Protein AF-A0A3N0C4L7-F1 (afdb_monomer_lite)

Structure (mmCIF, N/CA/C/O backbone):
data_AF-A0A3N0C4L7-F1
#
_entry.id   AF-A0A3N0C4L7-F1
#
loop_
_atom_site.group_PDB
_atom_site.id
_atom_site.type_symbol
_atom_site.label_atom_id
_atom_site.label_alt_id
_atom_site.label_comp_id
_atom_site.label_asym_id
_atom_site.label_entity_id
_atom_site.label_seq_id
_atom_site.pdbx_PDB_ins_code
_atom_site.Cartn_x
_atom_site.Cartn_y
_atom_site.Cartn_z
_atom_site.occupancy
_atom_site.B_iso_or_equiv
_atom_site.auth_seq_id
_atom_site.auth_comp_id
_atom_site.auth_asym_id
_atom_site.auth_atom_id
_atom_site.pdbx_PDB_model_num
ATOM 1 N N . MET A 1 1 ? 9.242 -12.251 11.525 1.00 26.88 1 MET A N 1
ATOM 2 C CA . MET A 1 1 ? 9.314 -11.135 10.558 1.00 26.88 1 MET A CA 1
ATOM 3 C C . MET A 1 1 ? 8.013 -11.144 9.781 1.00 26.88 1 MET A C 1
ATOM 5 O O . MET A 1 1 ? 7.682 -12.184 9.231 1.00 26.88 1 MET A O 1
ATOM 9 N N . ILE A 1 2 ? 7.205 -10.091 9.907 1.00 29.03 2 ILE A N 1
ATOM 10 C CA . ILE A 1 2 ? 5.779 -10.102 9.538 1.00 29.03 2 ILE A CA 1
ATOM 11 C C . ILE A 1 2 ? 5.631 -10.168 8.016 1.00 29.03 2 ILE A C 1
ATOM 13 O O . ILE A 1 2 ? 6.096 -9.276 7.314 1.00 29.03 2 ILE A O 1
ATOM 17 N N . GLY A 1 3 ? 4.994 -11.238 7.542 1.00 34.91 3 GLY A N 1
ATOM 18 C CA . GLY A 1 3 ? 4.490 -11.375 6.183 1.00 34.91 3 GLY A CA 1
ATOM 19 C C . GLY A 1 3 ? 2.978 -11.178 6.154 1.00 34.91 3 GLY A C 1
ATOM 20 O O . GLY A 1 3 ? 2.295 -11.486 7.130 1.00 34.91 3 GLY A O 1
ATOM 21 N N . ILE A 1 4 ? 2.466 -10.695 5.024 1.00 34.84 4 ILE A N 1
ATOM 22 C CA . ILE A 1 4 ? 1.060 -10.835 4.644 1.00 34.84 4 ILE A CA 1
ATOM 23 C C . ILE A 1 4 ? 1.072 -11.225 3.161 1.00 34.84 4 ILE A C 1
ATOM 25 O O . ILE A 1 4 ? 1.392 -10.420 2.295 1.00 34.84 4 ILE A O 1
ATOM 29 N N . TYR A 1 5 ? 0.824 -12.509 2.906 1.00 36.03 5 TYR A N 1
ATOM 30 C CA . TYR A 1 5 ? 0.707 -13.141 1.594 1.00 36.03 5 TYR A CA 1
ATOM 31 C C . TYR A 1 5 ? -0.735 -13.649 1.532 1.00 36.03 5 TYR A C 1
ATOM 33 O O . TYR A 1 5 ? -1.083 -14.583 2.253 1.00 36.03 5 TYR A O 1
ATOM 41 N N . LEU A 1 6 ? -1.595 -13.024 0.734 1.00 33.56 6 LEU A N 1
ATOM 42 C CA . LEU A 1 6 ? -2.936 -13.539 0.452 1.00 33.56 6 LEU A CA 1
ATOM 43 C C . LEU A 1 6 ? -3.010 -13.861 -1.039 1.00 33.56 6 LEU A C 1
ATOM 45 O O . LEU A 1 6 ? -3.535 -13.101 -1.838 1.00 33.56 6 LEU A O 1
ATOM 49 N N . ALA A 1 7 ? -2.437 -15.007 -1.403 1.00 33.25 7 ALA A N 1
ATOM 50 C CA . ALA A 1 7 ? -2.638 -15.640 -2.700 1.00 33.25 7 ALA A CA 1
ATOM 51 C C . ALA A 1 7 ? -3.413 -16.940 -2.465 1.00 33.25 7 ALA A C 1
ATOM 53 O O . ALA A 1 7 ? -2.832 -18.010 -2.289 1.00 33.25 7 ALA A O 1
ATOM 54 N N . THR A 1 8 ? -4.742 -16.857 -2.393 1.00 30.88 8 THR A N 1
ATOM 55 C CA . THR A 1 8 ? -5.604 -18.044 -2.337 1.00 30.88 8 THR A CA 1
ATOM 56 C C . THR A 1 8 ? -6.227 -18.286 -3.707 1.00 30.88 8 THR A C 1
ATOM 58 O O . THR A 1 8 ? -7.347 -17.865 -3.967 1.00 30.88 8 THR A O 1
ATOM 61 N N . ARG A 1 9 ? -5.472 -18.959 -4.585 1.00 31.58 9 ARG A N 1
ATOM 62 C CA . ARG A 1 9 ? -5.877 -20.100 -5.438 1.00 31.58 9 ARG A CA 1
ATOM 63 C C . ARG A 1 9 ? -4.853 -20.280 -6.560 1.00 31.58 9 ARG A C 1
ATOM 65 O O . ARG A 1 9 ? -4.738 -19.449 -7.448 1.00 31.58 9 ARG A O 1
ATOM 72 N N . GLY A 1 10 ? -4.156 -21.412 -6.516 1.00 28.48 10 GLY A N 1
ATOM 73 C CA . GLY A 1 10 ? -3.137 -21.796 -7.488 1.00 28.48 10 GLY A CA 1
ATOM 74 C C . GLY A 1 10 ? -1.757 -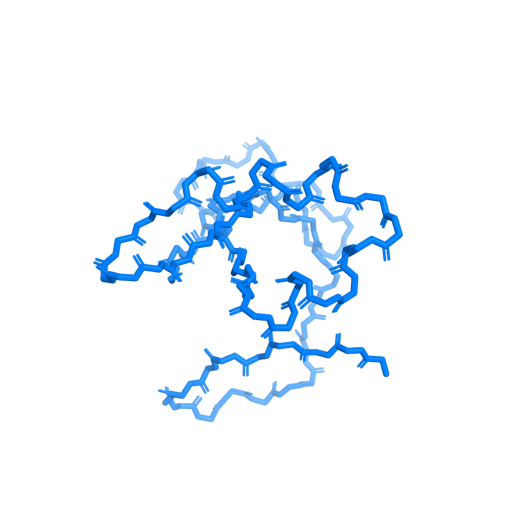21.788 -6.849 1.00 28.48 10 GLY A C 1
ATOM 75 O O . GLY A 1 10 ? -1.191 -20.743 -6.566 1.00 28.48 10 GLY A O 1
ATOM 76 N N . ILE A 1 11 ? -1.247 -22.983 -6.580 1.00 37.41 11 ILE A N 1
ATOM 77 C CA . ILE A 1 11 ? 0.084 -23.271 -6.048 1.00 37.41 11 ILE A CA 1
ATOM 78 C C . ILE A 1 11 ? 1.142 -22.505 -6.866 1.00 37.41 11 ILE A C 1
ATOM 80 O O . ILE A 1 11 ? 1.496 -22.925 -7.962 1.00 37.41 11 ILE A O 1
ATOM 84 N N . MET A 1 12 ? 1.661 -21.396 -6.336 1.00 35.75 12 MET A N 1
ATOM 85 C CA . MET A 1 12 ? 2.882 -20.756 -6.831 1.00 35.75 12 MET A CA 1
ATOM 86 C C . MET A 1 12 ? 3.941 -20.855 -5.738 1.00 35.75 12 MET A C 1
ATOM 88 O O . MET A 1 12 ? 3.830 -20.276 -4.659 1.00 35.75 12 MET A O 1
ATOM 92 N N . GLN A 1 13 ? 4.938 -21.695 -6.013 1.00 40.59 13 GLN A N 1
ATOM 93 C CA . GLN A 1 13 ? 6.091 -21.973 -5.167 1.00 40.59 13 GLN A CA 1
ATOM 94 C C . GLN A 1 13 ? 6.782 -20.672 -4.728 1.00 40.59 13 GLN A C 1
ATOM 96 O O . GLN A 1 13 ? 7.381 -19.965 -5.532 1.00 40.59 13 GLN A O 1
ATOM 101 N N . LEU A 1 14 ? 6.783 -20.416 -3.420 1.00 39.34 14 LEU A N 1
ATOM 102 C CA . LEU A 1 14 ? 7.452 -19.307 -2.725 1.00 39.34 14 LEU A CA 1
ATOM 103 C C . LEU A 1 14 ? 9.002 -19.361 -2.765 1.00 39.34 14 LEU A C 1
ATOM 105 O O . LEU A 1 14 ? 9.657 -19.012 -1.787 1.00 39.34 14 LEU A O 1
ATOM 109 N N . ARG A 1 15 ? 9.631 -19.823 -3.857 1.00 40.44 15 ARG A N 1
ATOM 110 C CA . ARG A 1 15 ? 11.101 -19.981 -3.935 1.00 40.44 15 ARG A CA 1
ATOM 111 C C . ARG A 1 15 ? 11.831 -19.025 -4.883 1.00 40.44 15 ARG A C 1
ATOM 113 O O . ARG A 1 15 ? 13.055 -19.079 -4.892 1.00 40.44 15 ARG A O 1
ATOM 120 N N . GLN A 1 16 ? 11.161 -18.150 -5.642 1.00 48.72 16 GLN A N 1
ATOM 121 C CA . GLN A 1 16 ? 11.856 -17.277 -6.611 1.00 48.72 16 GLN A CA 1
ATOM 122 C C . GLN A 1 16 ? 11.233 -15.882 -6.805 1.00 48.72 16 GLN A C 1
ATOM 124 O O . GLN A 1 16 ? 11.105 -15.402 -7.930 1.00 48.72 16 GLN A O 1
ATOM 129 N N . LEU A 1 17 ? 10.874 -15.178 -5.727 1.00 57.94 17 LEU A N 1
ATOM 130 C CA . LEU A 1 17 ? 10.652 -13.737 -5.870 1.00 57.94 17 LEU A CA 1
ATOM 131 C C . LEU A 1 17 ? 12.009 -13.047 -6.038 1.00 57.94 17 LEU A C 1
ATOM 133 O O . LEU A 1 17 ? 12.817 -12.997 -5.111 1.00 57.94 17 LEU A O 1
ATOM 137 N N . ARG A 1 18 ? 12.271 -12.546 -7.247 1.00 73.00 18 ARG A N 1
ATOM 138 C CA . ARG A 1 18 ? 13.405 -11.654 -7.504 1.00 73.00 18 ARG A CA 1
ATOM 139 C C . ARG A 1 18 ? 13.202 -10.367 -6.690 1.00 73.00 18 ARG A C 1
ATOM 141 O O . ARG A 1 18 ? 12.064 -9.902 -6.629 1.00 73.00 18 ARG A O 1
ATOM 148 N N . PRO A 1 19 ? 14.257 -9.784 -6.086 1.00 84.56 19 PRO A N 1
ATOM 149 C CA . PRO A 1 19 ? 14.149 -8.490 -5.416 1.00 84.56 19 PRO A CA 1
ATOM 150 C C . PRO A 1 19 ? 13.508 -7.473 -6.356 1.00 84.56 19 PRO A C 1
ATOM 152 O O . PRO A 1 19 ? 13.934 -7.372 -7.504 1.00 84.56 19 PRO A O 1
ATOM 155 N N . ALA A 1 20 ? 12.487 -6.757 -5.899 1.00 87.69 20 ALA A N 1
ATOM 156 C CA . ALA A 1 20 ? 11.772 -5.798 -6.724 1.00 87.69 20 ALA A CA 1
ATOM 157 C C . ALA A 1 20 ? 11.479 -4.520 -5.943 1.00 87.69 20 ALA A C 1
ATOM 159 O O . ALA A 1 20 ? 11.301 -4.557 -4.724 1.00 87.69 20 ALA A O 1
ATOM 160 N N . VAL A 1 21 ? 11.419 -3.406 -6.666 1.00 89.12 21 VAL A N 1
ATOM 161 C CA . VAL A 1 21 ? 10.893 -2.136 -6.161 1.00 89.12 21 VAL A CA 1
ATOM 162 C C . VAL A 1 21 ? 9.538 -1.934 -6.818 1.00 89.12 21 VAL A C 1
ATOM 164 O O . VAL A 1 21 ? 9.450 -1.936 -8.043 1.00 89.12 21 VAL A O 1
ATOM 167 N N . VAL A 1 22 ? 8.498 -1.798 -6.003 1.00 87.81 22 VAL A N 1
ATOM 168 C CA . VAL A 1 22 ? 7.107 -1.649 -6.443 1.00 87.81 22 VAL A CA 1
ATOM 169 C C . VAL A 1 22 ? 6.602 -0.303 -5.952 1.00 87.81 22 VAL A C 1
ATOM 171 O O . VAL A 1 22 ? 6.825 0.038 -4.790 1.00 87.81 22 VAL A O 1
ATOM 174 N N . ASP A 1 23 ? 5.937 0.433 -6.833 1.00 84.88 23 ASP A N 1
ATOM 175 C CA . ASP A 1 23 ? 5.182 1.631 -6.488 1.00 84.88 23 ASP A CA 1
ATOM 176 C C . ASP A 1 23 ? 3.707 1.278 -6.263 1.00 84.88 23 ASP A C 1
ATOM 178 O O . ASP A 1 23 ? 3.145 0.381 -6.910 1.00 84.88 23 ASP A O 1
ATOM 182 N N . GLY A 1 24 ? 3.090 1.934 -5.288 1.00 87.69 24 GLY A N 1
ATOM 183 C CA . GLY A 1 24 ? 1.774 1.552 -4.798 1.00 87.69 24 GLY A CA 1
ATOM 184 C C . GLY A 1 24 ? 1.268 2.411 -3.650 1.00 87.69 24 GLY A C 1
ATOM 185 O O . GLY A 1 24 ? 1.998 3.215 -3.076 1.00 87.69 24 GLY A O 1
ATOM 186 N N . GLU A 1 25 ? 0.012 2.179 -3.278 1.00 88.38 25 GLU A N 1
ATOM 187 C CA . GLU A 1 25 ? -0.680 2.929 -2.231 1.00 88.38 25 GLU A CA 1
ATOM 188 C C . GLU A 1 25 ? -1.030 2.028 -1.041 1.00 88.38 25 GLU A C 1
ATOM 190 O O . GLU A 1 25 ? -1.476 0.887 -1.202 1.00 88.38 25 GLU A O 1
ATOM 195 N N . ALA A 1 26 ? -0.868 2.544 0.179 1.00 89.50 26 ALA A N 1
ATOM 196 C CA . ALA A 1 26 ? -1.389 1.886 1.371 1.00 89.50 26 ALA A CA 1
ATOM 197 C C . ALA A 1 26 ? -2.871 2.236 1.546 1.00 89.50 26 ALA A C 1
ATOM 199 O O . ALA A 1 26 ? -3.231 3.399 1.667 1.00 89.50 26 ALA A O 1
ATOM 200 N N . VAL A 1 27 ? -3.737 1.232 1.629 1.00 90.19 27 VAL A N 1
ATOM 201 C CA . VAL A 1 27 ? -5.187 1.419 1.733 1.00 90.19 27 VAL A CA 1
ATOM 202 C C . VAL A 1 27 ? -5.735 0.756 2.985 1.00 90.19 27 VAL A C 1
ATOM 204 O O . VAL A 1 27 ? -5.275 -0.310 3.383 1.00 90.19 27 VAL A O 1
ATOM 207 N N . VAL A 1 28 ? -6.744 1.359 3.610 1.00 91.06 28 VAL A N 1
ATOM 208 C CA . VAL A 1 28 ? -7.522 0.719 4.679 1.00 91.06 28 VAL A CA 1
ATOM 209 C C . VAL A 1 28 ? -8.921 0.444 4.148 1.00 91.06 28 VAL A C 1
ATOM 211 O O . VAL A 1 28 ? -9.536 1.318 3.539 1.00 91.06 28 VAL A O 1
ATOM 214 N N . TRP A 1 29 ? -9.420 -0.768 4.381 1.00 88.94 29 TRP A N 1
ATOM 215 C CA . TRP A 1 29 ? -10.790 -1.149 4.058 1.00 88.94 29 TRP A CA 1
ATOM 216 C C . TRP A 1 29 ? -11.606 -1.258 5.344 1.00 88.94 29 TRP A C 1
ATOM 218 O O . TRP A 1 29 ? -11.239 -2.000 6.253 1.00 88.94 29 TRP A O 1
ATOM 228 N N . SER A 1 30 ? -12.713 -0.528 5.427 1.00 84.88 30 SER A N 1
ATOM 229 C CA . SER A 1 30 ? -13.597 -0.513 6.594 1.00 84.88 30 SER A CA 1
ATOM 230 C C . SER A 1 30 ? -15.036 -0.287 6.150 1.00 84.88 30 SER A C 1
ATOM 232 O O . SER A 1 30 ? -15.304 0.504 5.247 1.00 84.88 30 SER A O 1
ATOM 234 N N . GLY A 1 31 ? -15.981 -1.019 6.744 1.00 85.19 31 GLY A N 1
ATOM 235 C CA . GLY A 1 31 ? -17.403 -0.866 6.421 1.00 85.19 31 GLY A CA 1
ATOM 236 C C . GLY A 1 31 ? -17.742 -1.089 4.940 1.00 85.19 31 GLY A C 1
ATOM 237 O O . GLY A 1 31 ? -18.640 -0.438 4.416 1.00 85.19 31 GLY A O 1
ATOM 238 N N . GLY A 1 32 ? -17.008 -1.970 4.248 1.00 88.38 32 GLY A N 1
ATOM 239 C CA . GLY A 1 32 ? -17.259 -2.286 2.837 1.00 88.38 32 GLY A CA 1
ATOM 240 C C . GLY A 1 32 ? -16.743 -1.246 1.837 1.00 88.38 32 GLY A C 1
ATOM 241 O O . GLY A 1 32 ? -17.143 -1.293 0.677 1.00 88.38 32 GLY A O 1
ATOM 242 N N . ARG A 1 33 ? -15.881 -0.313 2.259 1.00 90.12 33 ARG A N 1
ATOM 243 C CA . ARG A 1 33 ? -15.297 0.718 1.392 1.00 90.12 33 ARG A CA 1
ATOM 244 C C . ARG A 1 33 ? -13.869 1.075 1.800 1.00 90.12 33 ARG A C 1
ATOM 246 O O . ARG A 1 33 ? -13.421 0.734 2.894 1.00 90.12 33 ARG A O 1
ATOM 253 N N . LEU A 1 34 ? -13.189 1.824 0.935 1.00 89.38 34 LEU A N 1
ATOM 254 C CA . LEU A 1 34 ? -11.930 2.481 1.279 1.00 89.38 34 LEU A CA 1
ATOM 255 C C . LEU A 1 34 ? -12.158 3.551 2.352 1.00 89.38 34 LEU A C 1
ATOM 257 O O . LEU A 1 34 ? -13.076 4.368 2.249 1.00 89.38 34 LEU A O 1
ATOM 261 N N . ASP A 1 35 ? -11.301 3.539 3.367 1.00 91.94 35 ASP A N 1
ATOM 262 C CA . ASP A 1 35 ? -11.357 4.424 4.525 1.00 91.94 35 ASP A CA 1
ATOM 263 C C . ASP A 1 35 ? -10.053 5.225 4.649 1.00 91.94 35 ASP A C 1
ATOM 265 O O . ASP A 1 35 ? -9.084 4.836 5.306 1.00 91.94 35 ASP A O 1
ATOM 269 N N . PHE A 1 36 ? -10.031 6.373 3.973 1.00 89.31 36 PHE A N 1
ATOM 270 C CA . PHE A 1 36 ? -8.894 7.294 3.988 1.00 89.31 36 PHE A CA 1
ATOM 271 C C . PHE A 1 36 ? -8.675 7.938 5.357 1.00 89.31 36 PHE A C 1
ATOM 273 O O . PHE A 1 36 ? -7.546 8.284 5.706 1.00 89.31 36 PHE A O 1
ATOM 280 N N . GLU A 1 37 ? -9.735 8.105 6.145 1.00 92.06 37 GLU A N 1
ATOM 281 C CA . GLU A 1 37 ? -9.625 8.701 7.470 1.00 92.06 37 GLU A CA 1
ATOM 282 C C . GLU A 1 37 ? -8.903 7.745 8.423 1.00 92.06 37 GLU A C 1
ATOM 284 O O . GLU A 1 37 ? -7.989 8.152 9.141 1.00 92.06 37 GLU A O 1
ATOM 289 N N . ALA A 1 38 ? -9.235 6.453 8.373 1.00 90.94 38 ALA A N 1
ATOM 290 C CA . ALA A 1 38 ? -8.524 5.419 9.114 1.00 90.94 38 ALA A CA 1
ATOM 291 C C . ALA A 1 38 ? -7.024 5.381 8.777 1.00 90.94 38 ALA A C 1
ATOM 293 O O . ALA A 1 38 ? -6.187 5.243 9.676 1.00 90.94 38 ALA A O 1
ATOM 294 N N . LEU A 1 39 ? -6.670 5.554 7.499 1.00 90.00 39 LEU A N 1
ATOM 295 C CA . LEU A 1 39 ? -5.275 5.656 7.076 1.00 90.00 39 LEU A CA 1
ATOM 296 C C . LEU A 1 39 ? -4.587 6.889 7.684 1.00 90.00 39 LEU A C 1
ATOM 298 O O . LEU A 1 39 ? -3.521 6.762 8.288 1.00 90.00 39 LEU A O 1
ATOM 302 N N . GLN A 1 40 ? -5.212 8.065 7.600 1.00 91.75 40 GLN A N 1
ATOM 303 C CA . GLN A 1 40 ? -4.670 9.299 8.180 1.00 91.75 40 GLN A CA 1
ATOM 304 C C . GLN A 1 40 ? -4.480 9.190 9.695 1.00 91.75 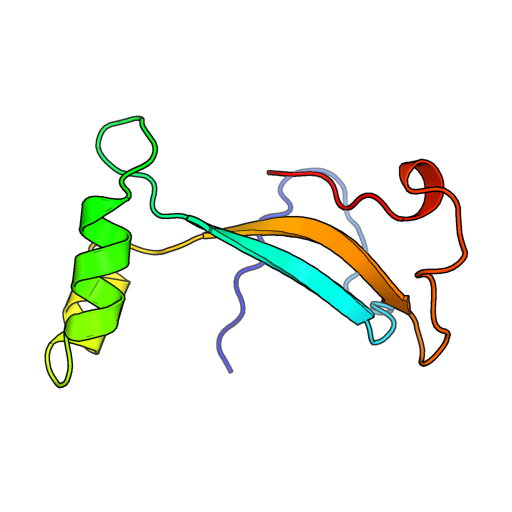40 GLN A C 1
ATOM 306 O O . GLN A 1 40 ? -3.421 9.551 10.213 1.00 91.75 40 GLN A O 1
ATOM 311 N N . ARG A 1 41 ? -5.459 8.616 10.410 1.00 92.25 41 ARG A N 1
ATOM 312 C CA . ARG A 1 41 ? -5.367 8.376 11.857 1.00 92.25 41 ARG A CA 1
ATOM 313 C C . ARG A 1 41 ? -4.138 7.538 12.209 1.00 92.25 41 ARG A C 1
ATOM 315 O O . ARG A 1 41 ? -3.490 7.824 13.210 1.00 92.25 41 ARG A O 1
ATOM 322 N N . ARG A 1 42 ? -3.764 6.551 11.383 1.00 90.75 42 ARG A N 1
ATOM 323 C CA . ARG A 1 42 ? -2.541 5.751 11.584 1.00 90.75 42 ARG A CA 1
ATOM 324 C C . ARG A 1 42 ? -1.266 6.563 11.424 1.00 90.75 42 ARG A C 1
ATOM 326 O O . ARG A 1 42 ? -0.366 6.395 12.242 1.00 90.75 42 ARG A O 1
ATOM 333 N N . LEU A 1 43 ? -1.193 7.446 10.431 1.00 88.62 43 LEU A N 1
ATOM 334 C CA . LEU A 1 43 ? -0.002 8.271 10.191 1.00 88.62 43 LEU A CA 1
ATOM 335 C C . LEU A 1 43 ? 0.332 9.170 11.391 1.00 88.62 43 LEU A C 1
ATOM 337 O O . LEU A 1 43 ? 1.505 9.377 11.693 1.00 88.62 43 LEU A O 1
ATOM 341 N N . ILE A 1 44 ? -0.687 9.636 12.118 1.00 93.31 44 ILE A N 1
ATOM 342 C CA . ILE A 1 44 ? -0.520 10.522 13.281 1.00 93.31 44 ILE A CA 1
ATOM 343 C C . ILE A 1 44 ? -0.655 9.809 14.639 1.00 93.31 44 ILE A C 1
ATOM 345 O O . ILE A 1 44 ? -0.534 10.451 15.680 1.00 93.31 44 ILE A O 1
ATOM 349 N N . ALA A 1 45 ? -0.886 8.490 14.669 1.00 92.31 45 ALA A N 1
ATOM 350 C CA . ALA A 1 45 ? -1.258 7.763 15.891 1.00 92.31 45 ALA A CA 1
ATOM 351 C C . ALA A 1 45 ? -0.159 7.712 16.970 1.00 92.31 45 ALA A C 1
ATOM 353 O O . ALA A 1 45 ? -0.446 7.390 18.127 1.00 92.31 45 ALA A O 1
ATOM 354 N N . GLY A 1 46 ? 1.104 7.971 16.615 1.00 93.19 46 GLY A N 1
ATOM 355 C CA . GLY A 1 46 ? 2.237 7.926 17.541 1.00 93.19 46 GLY A CA 1
ATOM 356 C C . GLY A 1 46 ? 2.265 6.628 18.360 1.00 93.19 46 GLY A C 1
ATOM 357 O O . GLY A 1 46 ? 2.325 5.526 17.814 1.00 93.19 46 GLY A O 1
ATOM 358 N N . LYS A 1 47 ? 2.169 6.743 19.692 1.00 92.56 47 LYS A N 1
ATOM 359 C CA . LYS A 1 47 ? 2.159 5.587 20.611 1.00 92.56 47 LYS A CA 1
ATOM 360 C C . LYS A 1 47 ? 0.946 4.659 20.422 1.00 92.56 47 LYS A C 1
ATOM 362 O O . LYS A 1 47 ? 1.054 3.469 20.709 1.00 92.56 47 LYS A O 1
ATOM 367 N N . GLY A 1 48 ? -0.178 5.173 19.917 1.00 92.38 48 GLY A N 1
ATOM 368 C CA . GLY A 1 48 ? -1.402 4.408 19.653 1.00 92.38 48 GLY A CA 1
ATOM 369 C C . GLY A 1 48 ? -1.345 3.541 18.391 1.00 92.38 48 GLY A C 1
ATOM 370 O O . GLY A 1 48 ? -2.217 2.695 18.192 1.00 92.38 48 GLY A O 1
ATOM 371 N N . LEU A 1 49 ? -0.305 3.692 17.559 1.00 92.88 49 LEU A N 1
ATOM 372 C CA . LEU A 1 49 ? -0.204 3.020 16.260 1.00 92.88 49 LEU A CA 1
ATOM 373 C C . LEU A 1 49 ? -0.356 1.497 16.363 1.00 92.88 49 LEU A C 1
ATOM 375 O O . LEU A 1 49 ? -1.036 0.889 15.543 1.00 92.88 49 LEU A O 1
ATOM 379 N N . ARG A 1 50 ? 0.243 0.865 17.382 1.00 92.56 50 ARG A N 1
ATOM 380 C CA . ARG A 1 50 ? 0.192 -0.601 17.537 1.0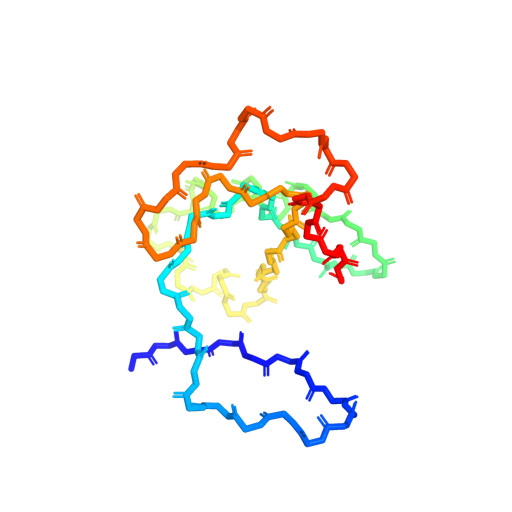0 92.56 50 ARG A CA 1
ATOM 381 C C . ARG A 1 50 ? -1.226 -1.136 17.728 1.00 92.56 50 ARG A C 1
ATOM 383 O O . ARG A 1 50 ? -1.506 -2.232 17.255 1.00 92.56 50 ARG A O 1
ATOM 390 N N . ALA A 1 51 ? -2.082 -0.404 18.438 1.00 92.88 51 ALA A N 1
ATOM 391 C CA . ALA A 1 51 ? -3.477 -0.789 18.616 1.00 92.88 51 ALA A CA 1
ATOM 392 C C . ALA A 1 51 ? -4.254 -0.563 17.313 1.00 92.88 51 ALA A C 1
ATOM 394 O O . ALA A 1 51 ? -4.888 -1.486 16.810 1.00 92.88 51 ALA A O 1
ATOM 395 N N . LEU A 1 52 ? -4.088 0.616 16.707 1.00 90.69 52 LEU A N 1
ATOM 396 C CA . LEU A 1 52 ? -4.821 1.005 15.504 1.00 90.69 52 LEU A CA 1
ATOM 397 C C . LEU A 1 52 ? -4.499 0.119 14.288 1.00 90.69 52 LEU A C 1
ATOM 399 O O . LEU A 1 52 ? -5.392 -0.214 13.525 1.00 90.69 52 LEU A O 1
ATOM 403 N N . VAL A 1 53 ? -3.247 -0.331 14.130 1.00 91.25 53 VAL A N 1
ATOM 404 C CA . VAL A 1 53 ? -2.854 -1.279 13.064 1.00 91.25 53 VAL A CA 1
ATOM 405 C C . VAL A 1 53 ? -3.541 -2.639 13.213 1.00 91.25 53 VAL A C 1
ATOM 407 O O . VAL A 1 53 ? -3.780 -3.306 12.211 1.00 91.25 53 VAL A O 1
ATOM 410 N N . ARG A 1 54 ? -3.837 -3.072 14.447 1.00 90.50 54 ARG A N 1
ATOM 411 C CA . ARG A 1 54 ? -4.532 -4.345 14.698 1.00 90.50 54 ARG A CA 1
ATOM 412 C C . ARG A 1 54 ? -6.025 -4.244 14.414 1.00 90.50 54 ARG A C 1
ATOM 414 O O . ARG A 1 54 ? -6.602 -5.213 13.941 1.00 90.50 54 ARG A O 1
ATOM 421 N N . GLU A 1 55 ? -6.625 -3.103 14.730 1.00 91.06 55 GLU A N 1
ATOM 422 C CA . GLU A 1 55 ? -8.053 -2.852 14.524 1.00 91.06 55 GLU A CA 1
ATOM 423 C C . GLU A 1 55 ? -8.376 -2.552 13.055 1.00 91.06 55 GLU A C 1
ATOM 425 O O . GLU A 1 55 ? -9.328 -3.092 12.501 1.00 91.06 55 GLU A O 1
ATOM 430 N N . LEU A 1 56 ? -7.548 -1.725 12.414 1.00 89.00 56 LEU A N 1
ATOM 431 C CA . LEU A 1 56 ? -7.723 -1.236 11.049 1.00 89.00 56 LEU A CA 1
ATOM 432 C C . LEU A 1 56 ? -6.469 -1.574 10.225 1.00 89.00 56 LEU A C 1
ATOM 434 O O . LEU A 1 56 ? -5.604 -0.708 10.000 1.00 89.00 56 LEU A O 1
ATOM 438 N N . PRO A 1 57 ? -6.315 -2.847 9.806 1.00 89.62 57 PRO A N 1
ATOM 439 C CA . PRO A 1 57 ? -5.183 -3.265 8.995 1.00 89.62 57 PRO A CA 1
ATOM 440 C C . PRO A 1 57 ? -5.194 -2.533 7.650 1.00 89.62 57 PRO A C 1
ATOM 442 O O . PRO A 1 57 ? -6.246 -2.216 7.100 1.00 89.62 57 PRO A O 1
ATOM 445 N N . ALA A 1 58 ? -3.998 -2.255 7.128 1.00 90.25 58 ALA A N 1
ATOM 446 C CA . ALA A 1 58 ? -3.848 -1.677 5.798 1.00 90.25 58 ALA A CA 1
ATOM 447 C C . ALA A 1 58 ? -3.365 -2.765 4.855 1.00 90.25 58 ALA A C 1
ATOM 449 O O . ALA A 1 58 ? -2.518 -3.577 5.235 1.00 90.25 58 ALA A O 1
ATOM 450 N N . SER A 1 59 ? -3.874 -2.713 3.637 1.00 89.38 59 SER A N 1
ATOM 451 C CA . SER A 1 59 ? -3.384 -3.449 2.483 1.00 89.38 59 SER A CA 1
ATOM 452 C C . SER A 1 59 ? -2.484 -2.539 1.649 1.00 89.38 59 SER A C 1
ATOM 454 O O . SER A 1 59 ? -2.534 -1.317 1.778 1.00 89.38 59 SER A O 1
ATOM 456 N N . PHE A 1 60 ? -1.648 -3.126 0.799 1.00 85.75 60 PHE A N 1
ATOM 457 C CA . PHE A 1 60 ? -0.834 -2.389 -0.163 1.00 85.75 60 PHE A CA 1
ATOM 458 C C . PHE A 1 60 ? -1.315 -2.721 -1.574 1.00 85.75 60 PHE A C 1
ATOM 460 O O . PHE A 1 60 ? -1.260 -3.880 -1.984 1.00 85.75 60 PHE A O 1
ATOM 467 N N . ALA A 1 61 ? -1.790 -1.710 -2.292 1.00 85.12 61 ALA A N 1
ATOM 468 C CA . ALA A 1 61 ? -2.220 -1.801 -3.677 1.00 85.12 61 ALA A CA 1
ATOM 469 C C . ALA A 1 61 ? -1.063 -1.364 -4.587 1.00 85.12 61 ALA A C 1
ATOM 471 O O . ALA A 1 61 ? -0.845 -0.170 -4.789 1.00 85.12 61 ALA A O 1
ATOM 472 N N . GLY A 1 62 ? -0.302 -2.329 -5.105 1.00 85.06 62 GLY A N 1
ATOM 473 C C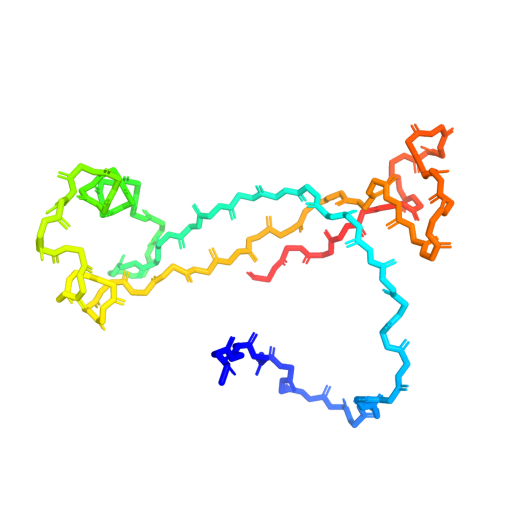A . GLY A 1 62 ? 0.767 -2.065 -6.070 1.00 85.06 62 GLY A CA 1
ATOM 474 C C . GLY A 1 62 ? 0.204 -1.849 -7.470 1.00 85.06 62 GLY A C 1
ATOM 475 O O . GLY A 1 62 ? -0.668 -2.607 -7.890 1.00 85.06 62 GLY A O 1
ATOM 476 N N . PHE A 1 63 ? 0.719 -0.855 -8.193 1.00 82.38 63 PHE A N 1
ATOM 477 C CA . PHE A 1 63 ? 0.307 -0.574 -9.573 1.00 82.38 63 PHE A CA 1
ATOM 478 C C . PHE A 1 63 ? 1.476 -0.451 -10.558 1.00 82.38 63 PHE A C 1
ATOM 480 O O . PHE A 1 63 ? 1.247 -0.596 -11.756 1.00 82.38 63 PHE A O 1
ATOM 487 N N . ASP A 1 64 ? 2.719 -0.274 -10.098 1.00 82.44 64 ASP A N 1
ATOM 488 C CA . ASP A 1 64 ? 3.898 -0.201 -10.975 1.00 82.44 64 ASP A CA 1
ATOM 489 C C . ASP A 1 64 ? 5.101 -0.950 -10.379 1.00 82.44 64 ASP A C 1
ATOM 491 O O . ASP A 1 64 ? 5.279 -1.026 -9.163 1.00 82.44 64 ASP A O 1
ATOM 495 N N . VAL A 1 65 ? 5.944 -1.512 -11.237 1.00 86.81 65 VAL A N 1
ATOM 496 C CA . VAL A 1 65 ? 7.198 -2.176 -10.886 1.00 86.81 65 VAL A CA 1
ATOM 497 C C . VAL A 1 65 ? 8.334 -1.328 -11.438 1.00 86.81 65 VAL A C 1
ATOM 499 O O . VAL A 1 65 ? 8.517 -1.221 -12.647 1.00 86.81 65 VAL A O 1
ATOM 502 N N . LEU A 1 66 ? 9.135 -0.756 -10.541 1.00 86.25 66 LEU A N 1
ATOM 503 C CA . LEU A 1 66 ? 10.219 0.177 -10.863 1.00 86.25 66 LEU A CA 1
ATOM 504 C C . LEU A 1 66 ? 11.569 -0.519 -11.061 1.00 86.25 66 LEU A C 1
ATOM 506 O O . LEU A 1 66 ? 12.450 0.010 -11.738 1.00 86.25 66 LEU A O 1
ATOM 510 N N . SER A 1 67 ? 11.757 -1.692 -10.453 1.00 89.56 67 SER A N 1
ATOM 511 C CA . SER A 1 67 ? 12.899 -2.551 -10.766 1.00 89.56 67 SER A CA 1
ATOM 512 C C . SER A 1 67 ? 12.654 -4.008 -10.402 1.00 89.56 67 SER A C 1
ATOM 514 O O . SER A 1 67 ? 11.889 -4.304 -9.483 1.00 89.56 67 SER A O 1
ATOM 516 N N . VAL A 1 68 ? 13.354 -4.919 -11.083 1.00 88.62 68 VAL A N 1
ATOM 517 C CA . VAL A 1 68 ? 13.379 -6.357 -10.772 1.00 88.62 68 VAL A CA 1
ATOM 518 C C . VAL A 1 68 ? 14.807 -6.883 -10.894 1.00 88.62 68 VAL A C 1
ATOM 520 O O . VAL A 1 68 ? 15.472 -6.669 -11.901 1.00 88.62 68 VAL A O 1
ATOM 523 N N . ALA A 1 69 ? 15.285 -7.595 -9.873 1.00 87.75 69 ALA A N 1
ATOM 524 C CA . ALA A 1 69 ? 16.652 -8.113 -9.772 1.00 87.75 69 ALA A CA 1
ATOM 525 C C . ALA A 1 69 ? 17.740 -7.049 -10.034 1.00 87.75 69 ALA A C 1
ATOM 527 O O . ALA A 1 69 ? 18.778 -7.352 -10.610 1.00 87.75 69 ALA A O 1
ATOM 528 N N . GLY A 1 70 ? 17.497 -5.801 -9.618 1.00 86.38 70 GLY A N 1
ATOM 529 C CA . GLY A 1 70 ? 18.421 -4.681 -9.827 1.00 86.38 70 GLY A CA 1
ATOM 530 C C . GLY A 1 70 ? 18.361 -4.037 -11.217 1.00 86.38 70 GLY A C 1
ATOM 531 O O . GLY A 1 70 ? 19.082 -3.072 -11.453 1.00 86.38 70 GLY A O 1
ATOM 532 N N . HIS A 1 71 ? 17.501 -4.518 -12.120 1.00 87.56 71 HIS A N 1
ATOM 533 C CA . HIS A 1 71 ? 17.263 -3.884 -13.416 1.00 87.56 71 HIS A CA 1
ATOM 534 C C . HIS A 1 71 ? 16.137 -2.859 -13.319 1.00 87.56 71 HIS A C 1
ATOM 536 O O . HIS A 1 71 ? 15.042 -3.198 -12.872 1.00 87.56 71 HIS A O 1
ATOM 542 N N . ASP A 1 72 ? 16.413 -1.630 -13.752 1.00 88.94 72 ASP A N 1
ATOM 543 C CA . ASP A 1 72 ? 15.435 -0.545 -13.847 1.00 88.94 72 ASP A CA 1
ATOM 544 C C . ASP A 1 72 ? 14.421 -0.830 -14.961 1.00 88.94 72 ASP A C 1
ATOM 546 O O . ASP A 1 72 ? 14.798 -1.136 -16.095 1.00 88.94 72 ASP A O 1
ATOM 550 N N . THR A 1 73 ? 13.136 -0.743 -14.631 1.00 89.62 73 THR A N 1
ATOM 551 C CA . THR A 1 73 ? 12.021 -1.031 -15.542 1.00 89.62 73 THR A CA 1
ATOM 552 C C . THR A 1 73 ? 11.239 0.221 -15.938 1.00 89.62 73 THR A C 1
ATOM 554 O O . THR A 1 73 ? 10.353 0.135 -16.781 1.00 89.62 73 THR A O 1
ATOM 557 N N . ARG A 1 74 ? 11.608 1.409 -15.436 1.00 86.31 74 ARG A N 1
ATOM 558 C CA . ARG A 1 74 ? 10.887 2.677 -15.680 1.00 86.31 74 ARG A CA 1
ATOM 559 C C . ARG A 1 74 ? 10.917 3.164 -17.132 1.00 86.31 74 ARG A C 1
ATOM 561 O O . ARG A 1 74 ? 10.121 4.015 -17.510 1.00 86.31 74 ARG A O 1
ATOM 568 N N . ALA A 1 75 ? 11.848 2.658 -17.941 1.00 88.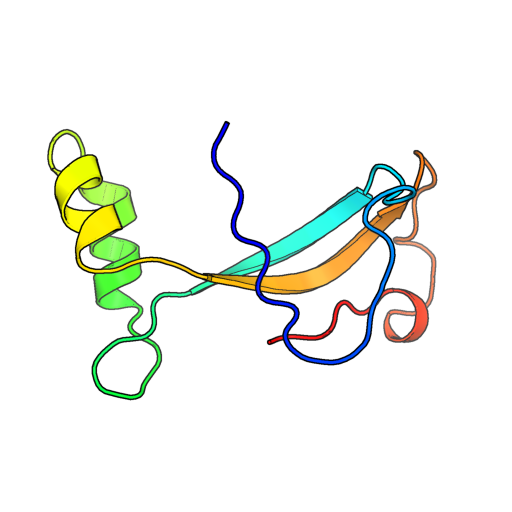00 75 ALA A N 1
ATOM 569 C CA . ALA A 1 75 ? 11.915 2.951 -19.374 1.00 88.00 75 ALA A CA 1
ATOM 570 C C . ALA A 1 75 ? 10.985 2.057 -20.217 1.00 88.00 75 ALA A C 1
ATOM 572 O O . ALA A 1 75 ? 10.845 2.280 -21.421 1.00 88.00 75 ALA A O 1
ATOM 573 N N . LEU A 1 76 ? 10.383 1.028 -19.613 1.00 85.56 76 LEU A N 1
ATOM 574 C CA . LEU A 1 76 ? 9.453 0.139 -20.298 1.00 85.56 76 LEU A CA 1
ATOM 575 C C . LEU A 1 76 ? 8.064 0.787 -20.393 1.00 85.56 76 LEU A C 1
ATOM 577 O O . LEU A 1 76 ? 7.686 1.584 -19.532 1.00 85.56 76 LEU A O 1
ATOM 581 N N . PRO A 1 77 ? 7.268 0.448 -21.420 1.00 83.00 77 PRO A N 1
ATOM 582 C CA . PRO A 1 77 ? 5.864 0.833 -21.463 1.00 83.00 77 PRO A CA 1
ATOM 583 C C . PRO A 1 77 ? 5.121 0.369 -20.203 1.00 83.00 77 PRO A C 1
ATOM 585 O O . PRO A 1 77 ? 5.256 -0.782 -19.799 1.00 83.00 77 PRO A O 1
ATOM 588 N N . LEU A 1 78 ? 4.264 1.226 -19.635 1.00 72.56 78 LEU A N 1
ATOM 589 C CA . LEU A 1 78 ? 3.546 0.956 -18.376 1.00 72.56 78 LEU A CA 1
ATOM 590 C C . LEU A 1 78 ? 2.809 -0.397 -18.365 1.00 72.56 78 LEU A C 1
ATOM 592 O O . LEU A 1 78 ? 2.812 -1.104 -17.361 1.00 72.56 78 LEU A O 1
ATOM 596 N N . ARG A 1 79 ? 2.230 -0.793 -19.507 1.00 77.62 79 ARG A N 1
ATOM 597 C CA . ARG A 1 79 ? 1.547 -2.089 -19.689 1.00 77.62 79 ARG A CA 1
ATOM 598 C C . ARG A 1 79 ? 2.424 -3.312 -19.382 1.00 77.62 79 ARG A C 1
ATOM 600 O O . ARG A 1 79 ? 1.883 -4.370 -19.085 1.00 77.62 79 ARG A O 1
ATOM 607 N N . ASP A 1 80 ? 3.744 -3.170 -19.464 1.00 75.44 80 ASP A N 1
ATOM 608 C CA . ASP A 1 80 ? 4.709 -4.257 -19.286 1.00 75.44 80 ASP A CA 1
ATOM 609 C C . ASP A 1 80 ? 5.211 -4.340 -17.829 1.00 75.44 80 ASP A C 1
ATOM 611 O O . ASP A 1 80 ? 5.854 -5.318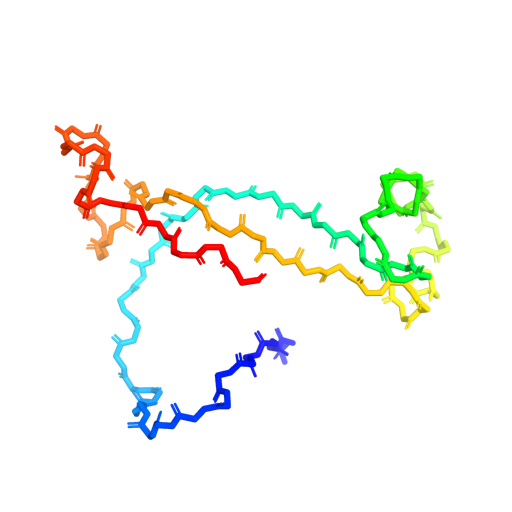 -17.449 1.00 75.44 80 ASP A O 1
ATOM 615 N N . VAL A 1 81 ? 4.903 -3.329 -17.007 1.00 69.25 81 VAL A N 1
ATOM 616 C CA . VAL A 1 81 ? 5.384 -3.177 -15.620 1.00 69.25 81 VAL A CA 1
ATOM 617 C C . VAL A 1 81 ? 4.255 -2.981 -14.604 1.00 69.25 81 VAL A C 1
ATOM 619 O O . VAL A 1 81 ? 4.512 -2.802 -13.419 1.00 69.25 81 VAL A O 1
ATOM 622 N N . THR A 1 82 ? 2.994 -3.069 -15.036 1.00 66.38 82 THR A N 1
ATOM 623 C CA . THR A 1 82 ? 1.837 -2.896 -14.149 1.00 66.38 82 THR A CA 1
ATOM 624 C C . THR A 1 82 ? 1.758 -4.031 -13.122 1.00 66.38 82 THR A C 1
ATOM 626 O O . THR A 1 82 ? 1.676 -5.210 -13.481 1.00 66.38 82 THR A O 1
ATOM 629 N N . ALA A 1 83 ? 1.714 -3.686 -11.835 1.00 61.62 83 ALA A N 1
ATOM 630 C CA . ALA A 1 83 ? 1.329 -4.619 -10.780 1.00 61.62 83 ALA A CA 1
ATOM 631 C C . ALA A 1 83 ? -0.208 -4.670 -10.683 1.00 61.62 83 ALA A C 1
ATOM 633 O O . ALA A 1 83 ? -0.880 -3.647 -10.772 1.00 61.62 83 ALA A O 1
ATOM 634 N N . HIS A 1 84 ? -0.794 -5.865 -10.566 1.00 52.81 84 HIS A N 1
ATOM 635 C CA . HIS A 1 84 ? -2.246 -5.979 -10.410 1.00 52.81 84 HIS A CA 1
ATOM 636 C C . HIS A 1 84 ? -2.671 -5.502 -9.016 1.00 52.81 84 HIS A C 1
ATOM 638 O O . HIS A 1 84 ? -2.178 -6.004 -8.006 1.00 52.81 84 HIS A O 1
ATOM 644 N N . VAL A 1 85 ? -3.627 -4.573 -8.995 1.00 43.56 85 VAL A N 1
ATOM 645 C CA . VAL A 1 85 ? -4.312 -4.101 -7.788 1.00 43.56 85 VAL A CA 1
ATOM 646 C C . VAL A 1 85 ? -5.239 -5.216 -7.292 1.00 43.56 85 VAL A C 1
ATOM 648 O O . VAL A 1 85 ? -6.079 -5.693 -8.057 1.00 43.56 85 VAL A O 1
ATOM 651 N N . ILE A 1 86 ? -5.065 -5.648 -6.038 1.00 46.25 86 ILE A N 1
ATOM 652 C CA . ILE A 1 86 ? -5.913 -6.640 -5.348 1.00 46.25 86 ILE A CA 1
ATOM 653 C C . ILE A 1 86 ? -6.674 -5.942 -4.226 1.00 46.25 86 ILE A C 1
ATOM 655 O O . ILE A 1 86 ? -6.012 -5.219 -3.445 1.00 46.25 86 ILE A O 1
#

Sequence (86 aa):
MIGIYLATRGIMQLRQLRPAVVDGEAVVWSGGRLDFEALQRRLIAGKGLRALVRELPASFAGFDVLSVAGHDTRALPLRDVTAHVI

pLDDT: mean 75.61, std 21.74, range [26.88, 93.31]

Secondary structure (DSSP, 8-state):
--------SS---TT----EEEEEEEEEEETTEE-HHHHHHHHH-GGGHHHHHHHS-EEEEEEEEEEETTEE-TTS-GGGTBPPP-

Organism: NCBI:txid409290

Foldseek 3Di:
DDDDDPDPDDDDDPPDQFDWDFDWDKFWDDPNDTDVVLVVCLVPVVVNNVVSCVVTPIDTFTFFIQDGNPHGCVPPDSVVGTDHGD

Radius of gyration: 15.74 Å; chains: 1; bounding box: 36×34×42 Å